Protein AF-A0A8K0QI92-F1 (afdb_monomer_lite)

Radius of gyration: 36.06 Å; chains: 1; bounding box: 86×81×86 Å

pLDDT: mean 72.93, std 19.83, range [37.62, 96.38]

Secondary structure (DSSP, 8-state):
-PPPP---TTS-TTTTS---PPPPPPPPPPPGGGSPP-PPPP---------HHHHHHHHHHHHH--EEETTEEEPPPHHHHHHHHT--HHHHHHHHHHHHHH-HHHHHHHHTTSSPPP------PPPS---------------------------------

Structure (mmCIF, N/CA/C/O backbone):
data_AF-A0A8K0QI92-F1
#
_entry.id   AF-A0A8K0QI92-F1
#
loop_
_atom_site.group_PDB
_atom_site.id
_atom_site.type_symbol
_atom_site.label_atom_id
_atom_site.label_alt_id
_atom_site.label_comp_id
_atom_site.label_asym_id
_atom_site.label_entity_id
_atom_site.label_seq_id
_atom_site.pdbx_PDB_ins_code
_atom_site.Cartn_x
_atom_site.Cartn_y
_atom_site.Cartn_z
_atom_site.occupancy
_atom_site.B_iso_or_equiv
_atom_site.auth_seq_id
_atom_site.auth_comp_id
_atom_site.auth_asym_id
_atom_site.auth_atom_id
_atom_site.pdbx_PDB_model_num
ATOM 1 N N . MET A 1 1 ? -58.985 34.422 -22.081 1.00 64.06 1 MET A N 1
ATOM 2 C CA . MET A 1 1 ? -57.537 34.250 -21.833 1.00 64.06 1 MET A CA 1
ATOM 3 C C . MET A 1 1 ? -57.267 34.563 -20.371 1.00 64.06 1 MET A C 1
ATOM 5 O O . MET A 1 1 ? -57.660 35.648 -19.960 1.00 64.06 1 MET A O 1
ATOM 9 N N . PRO A 1 2 ? -56.668 33.658 -19.580 1.00 71.00 2 PRO A N 1
ATOM 10 C CA . PRO A 1 2 ? -56.125 34.034 -18.278 1.00 71.00 2 PRO A CA 1
ATOM 11 C C . PRO A 1 2 ? -54.832 34.863 -18.455 1.00 71.00 2 PRO A C 1
ATOM 13 O O . PRO A 1 2 ? -54.122 34.651 -19.443 1.00 71.00 2 PRO A O 1
ATOM 16 N N . PRO A 1 3 ? -54.535 35.817 -17.551 1.00 72.25 3 PRO A N 1
ATOM 17 C CA . PRO A 1 3 ? -53.321 36.630 -17.619 1.00 72.25 3 PRO A CA 1
ATOM 18 C C . PRO A 1 3 ? -52.064 35.809 -17.260 1.00 72.25 3 PRO A C 1
ATOM 20 O O . PRO A 1 3 ? -52.161 34.863 -16.473 1.00 72.25 3 PRO A O 1
ATOM 23 N N . PRO A 1 4 ? -50.887 36.150 -17.822 1.00 66.69 4 PRO A N 1
ATOM 24 C CA . PRO A 1 4 ? -49.630 35.474 -17.514 1.00 66.69 4 PRO A CA 1
ATOM 25 C C . PRO A 1 4 ? -49.230 35.735 -16.058 1.00 66.69 4 PRO A C 1
ATOM 27 O O . PRO A 1 4 ? -49.244 36.873 -15.596 1.00 66.69 4 PRO A O 1
ATOM 30 N N . GLN A 1 5 ? -48.892 34.673 -15.327 1.00 65.44 5 GLN A N 1
ATOM 31 C CA . GLN A 1 5 ? -48.382 34.785 -13.964 1.00 65.44 5 GLN A CA 1
ATOM 32 C C . GLN A 1 5 ? -46.955 35.347 -14.006 1.00 65.44 5 GLN A C 1
ATOM 34 O O . GLN A 1 5 ? -46.062 34.729 -14.583 1.00 65.44 5 GLN A O 1
ATOM 39 N N . GLU A 1 6 ? -46.748 36.523 -13.411 1.00 62.06 6 GLU A N 1
ATOM 40 C CA . GLU A 1 6 ? -45.424 37.100 -13.177 1.00 62.06 6 GLU A CA 1
ATOM 41 C C . GLU A 1 6 ? -44.659 36.216 -12.183 1.00 62.06 6 GLU A C 1
ATOM 43 O O . GLU A 1 6 ? -44.913 36.230 -10.980 1.00 62.06 6 G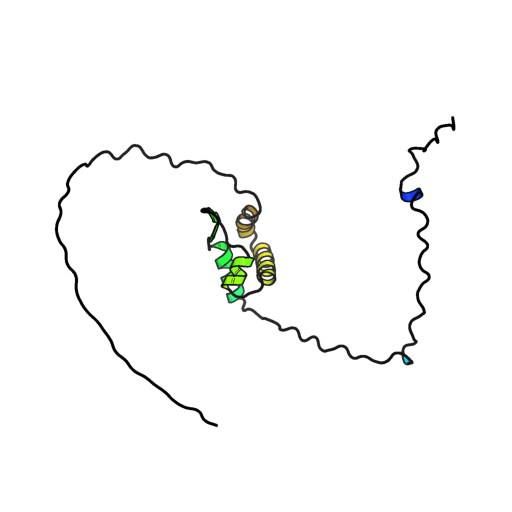LU A O 1
ATOM 48 N N . THR A 1 7 ? -43.724 35.407 -12.677 1.00 63.88 7 THR A N 1
ATOM 49 C CA . THR A 1 7 ? -42.722 34.761 -11.825 1.00 63.88 7 THR A CA 1
ATOM 50 C C . THR A 1 7 ? -41.589 35.755 -11.602 1.00 63.88 7 THR A C 1
ATOM 52 O O . THR A 1 7 ? -40.772 35.979 -12.496 1.00 63.88 7 THR A O 1
ATOM 55 N N . ASP A 1 8 ? -41.566 36.378 -10.429 1.00 66.56 8 ASP A N 1
ATOM 56 C CA . ASP A 1 8 ? -40.541 37.336 -10.016 1.00 66.56 8 ASP A CA 1
ATOM 57 C C . ASP A 1 8 ? -39.141 36.664 -10.048 1.00 66.56 8 ASP A C 1
ATOM 59 O O . ASP A 1 8 ? -38.901 35.702 -9.310 1.00 66.56 8 ASP A O 1
ATOM 63 N N . PRO A 1 9 ? -38.185 37.101 -10.896 1.00 67.44 9 PRO A N 1
ATOM 64 C CA . PRO A 1 9 ? -36.906 36.405 -11.114 1.00 67.44 9 PRO A CA 1
ATOM 65 C C . PRO A 1 9 ? -35.951 36.476 -9.912 1.00 67.44 9 PRO A C 1
ATOM 67 O O . PRO A 1 9 ? -34.838 35.949 -9.958 1.00 67.44 9 PRO A O 1
ATOM 70 N N . ARG A 1 10 ? -36.358 37.160 -8.838 1.00 64.44 10 ARG A N 1
ATOM 71 C CA . ARG A 1 10 ? -35.545 37.402 -7.647 1.00 64.44 10 ARG A CA 1
ATOM 72 C C . ARG A 1 10 ? -35.816 36.425 -6.508 1.00 64.44 10 ARG A C 1
ATOM 74 O O . ARG A 1 10 ? -35.097 36.485 -5.514 1.00 64.44 10 ARG A O 1
ATOM 81 N N . THR A 1 11 ? -36.800 35.531 -6.616 1.00 61.09 11 THR A N 1
ATOM 82 C CA . THR A 1 11 ? -37.041 34.519 -5.580 1.00 61.09 11 THR A CA 1
ATOM 83 C C . THR A 1 11 ? -35.972 33.429 -5.692 1.00 61.09 11 THR A C 1
ATOM 85 O O . THR A 1 11 ? -35.978 32.650 -6.647 1.00 61.09 11 THR A O 1
ATOM 88 N N . PRO A 1 12 ? -35.002 33.359 -4.765 1.00 67.00 12 PRO A N 1
ATOM 89 C CA . PRO A 1 12 ? -33.961 32.350 -4.860 1.00 67.00 12 PRO A CA 1
ATOM 90 C C . PRO A 1 12 ? -34.588 30.966 -4.653 1.00 67.00 12 PRO A C 1
ATOM 92 O O . PRO A 1 12 ? -35.472 30.799 -3.815 1.00 67.00 12 PRO A O 1
ATOM 95 N N . SER A 1 13 ? -34.122 29.955 -5.388 1.00 59.09 13 SER A N 1
ATOM 96 C CA . SER A 1 13 ? -34.702 28.598 -5.401 1.00 59.09 13 SER A CA 1
ATOM 97 C C . SER A 1 13 ? -34.787 27.915 -4.026 1.00 59.09 13 SER A C 1
ATOM 99 O O . SER A 1 13 ? -35.549 26.966 -3.862 1.00 59.09 13 SER A O 1
ATOM 101 N N . TRP A 1 14 ? -34.062 28.409 -3.017 1.00 61.00 14 TRP A N 1
ATOM 102 C CA . TRP A 1 14 ? -34.183 27.951 -1.631 1.00 61.00 14 TRP A CA 1
ATOM 103 C C . TRP A 1 14 ? -35.457 28.442 -0.927 1.00 61.00 14 TRP A C 1
ATOM 105 O O . TRP A 1 14 ? -35.897 27.797 0.016 1.00 61.00 14 TRP A O 1
ATOM 115 N N . ALA A 1 15 ? -36.065 29.547 -1.367 1.00 60.41 15 ALA A N 1
ATOM 116 C CA . ALA A 1 15 ? -37.321 30.054 -0.813 1.00 60.41 15 ALA A CA 1
ATOM 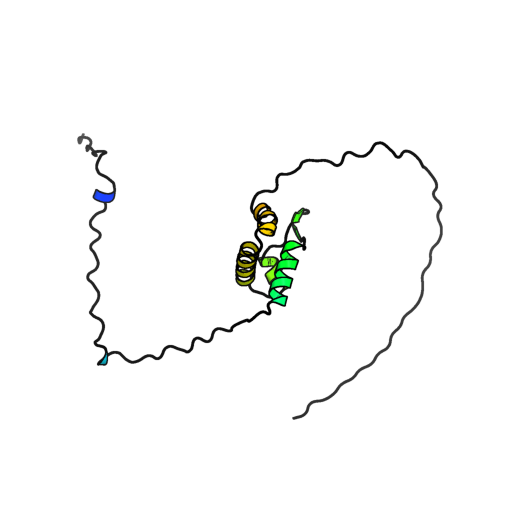117 C C . ALA A 1 15 ? -38.542 29.257 -1.313 1.00 60.41 15 ALA A C 1
ATOM 119 O O . ALA A 1 15 ? -39.572 29.240 -0.649 1.00 60.41 15 ALA A O 1
ATOM 120 N N . LEU A 1 16 ? -38.398 28.544 -2.440 1.00 56.88 16 LEU A N 1
ATOM 121 C CA . LEU A 1 16 ? -39.371 27.570 -2.947 1.00 56.88 16 LEU A CA 1
ATOM 122 C C . LEU A 1 16 ? -39.092 26.140 -2.447 1.00 56.88 16 LEU A C 1
ATOM 124 O O . LEU A 1 16 ? -39.813 25.209 -2.799 1.00 56.88 16 LEU A O 1
ATOM 128 N N . ALA A 1 17 ? -38.042 25.941 -1.637 1.00 61.12 17 ALA A N 1
ATOM 129 C CA . ALA A 1 17 ? -37.825 24.688 -0.929 1.00 61.12 17 ALA A CA 1
ATOM 130 C C . ALA A 1 17 ? -38.817 24.630 0.233 1.00 61.12 17 ALA A C 1
ATOM 132 O O . ALA A 1 17 ? -38.483 24.920 1.383 1.00 61.12 17 ALA A O 1
ATOM 133 N N . GLU A 1 18 ? -40.053 24.290 -0.124 1.00 63.22 18 GLU A N 1
ATOM 134 C CA . GLU A 1 18 ? -41.115 23.875 0.771 1.00 63.22 18 GLU A CA 1
ATOM 135 C C . GLU A 1 18 ? -40.530 23.116 1.958 1.00 63.22 18 GLU A C 1
ATOM 137 O O . GLU A 1 18 ? -39.862 22.084 1.835 1.00 63.22 18 GLU A O 1
ATOM 142 N N . GLU A 1 19 ? -40.764 23.730 3.108 1.00 64.38 19 GLU A N 1
ATOM 143 C CA . GLU A 1 19 ? -40.766 23.221 4.462 1.00 64.38 19 GLU A CA 1
ATOM 144 C C . GLU A 1 19 ? -40.795 21.688 4.556 1.00 64.38 19 GLU A C 1
ATOM 146 O O . GLU A 1 19 ? -41.816 21.053 4.825 1.00 64.38 19 GLU A O 1
ATOM 151 N N . LYS A 1 20 ? -39.636 21.050 4.362 1.00 65.12 20 LYS A N 1
ATOM 152 C CA . LYS A 1 20 ? -39.494 19.617 4.596 1.00 65.12 20 LYS A CA 1
ATOM 153 C C . LYS A 1 20 ? -39.631 19.396 6.096 1.00 65.12 20 LYS A C 1
ATOM 155 O O . LYS A 1 20 ? -38.653 19.519 6.837 1.00 65.12 20 LYS A O 1
ATOM 160 N N . GLN A 1 21 ? -40.856 19.118 6.539 1.00 75.75 21 GLN A N 1
ATOM 161 C CA . GLN A 1 21 ? -41.195 18.946 7.944 1.00 75.75 21 GLN A CA 1
ATOM 162 C C . GLN A 1 21 ? -40.203 17.977 8.587 1.00 75.75 21 GLN A C 1
ATOM 164 O O . GLN A 1 21 ? -40.076 16.810 8.194 1.00 75.75 21 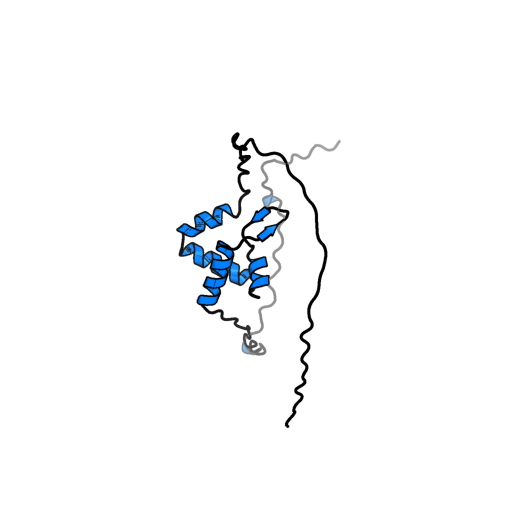GLN A O 1
ATOM 169 N N . ARG A 1 22 ? -39.435 18.484 9.557 1.00 78.75 22 ARG A N 1
ATOM 170 C CA . ARG A 1 22 ? -38.455 17.674 10.278 1.00 78.75 22 ARG A CA 1
ATOM 171 C C . ARG A 1 22 ? -39.209 16.540 10.959 1.00 78.75 22 ARG A C 1
ATOM 173 O O . ARG A 1 22 ? -40.173 16.776 11.686 1.00 78.75 22 ARG A O 1
ATOM 180 N N . LYS A 1 23 ? -38.765 15.300 10.741 1.00 81.00 23 LYS A N 1
ATOM 181 C CA . LYS A 1 23 ? -39.327 14.153 11.456 1.00 81.00 23 LYS A CA 1
ATOM 182 C C . LYS A 1 23 ? -39.169 14.399 12.953 1.00 81.00 23 LYS A C 1
ATOM 184 O O . LYS A 1 23 ? -38.084 14.769 13.407 1.00 81.00 23 LYS A O 1
ATOM 189 N N . LYS A 1 24 ? -40.250 14.189 13.708 1.00 85.25 24 LYS A N 1
ATOM 190 C CA . LYS A 1 24 ? -40.196 14.231 15.170 1.00 85.25 24 LYS A CA 1
ATOM 191 C C . LYS A 1 24 ? -39.112 13.248 15.640 1.00 85.25 24 LYS A C 1
ATOM 193 O O . LYS A 1 24 ? -39.017 12.156 15.069 1.00 85.25 24 LYS A O 1
ATOM 198 N N . PRO A 1 25 ? -38.272 13.628 16.618 1.00 85.94 25 PRO A N 1
ATOM 199 C CA . PRO A 1 25 ? -37.242 12.740 17.134 1.00 85.94 25 PRO A CA 1
ATOM 200 C C . PRO A 1 25 ? -37.872 11.427 17.601 1.00 85.94 25 PRO A C 1
ATOM 202 O O . PRO A 1 25 ? -38.986 11.409 18.128 1.00 85.94 25 PRO A O 1
ATOM 205 N N . GLY A 1 26 ? -37.156 10.327 17.373 1.00 89.50 26 GLY A N 1
ATOM 206 C CA . GLY A 1 26 ? -37.600 9.013 17.818 1.00 89.50 26 GLY A CA 1
ATOM 207 C C . GLY A 1 26 ? -37.735 8.938 19.346 1.00 89.50 26 GLY A C 1
ATOM 208 O O . GLY A 1 26 ? -37.245 9.819 20.063 1.00 89.50 26 GLY A O 1
ATOM 209 N N . PRO A 1 27 ? -38.370 7.875 19.864 1.00 92.50 27 PRO A N 1
ATOM 210 C CA . PRO A 1 27 ? -38.465 7.635 21.297 1.00 92.50 27 PRO A CA 1
ATOM 211 C C . PRO A 1 27 ? -37.096 7.721 21.972 1.00 92.50 27 PRO A C 1
ATOM 213 O O . PRO A 1 27 ? -36.093 7.233 21.442 1.00 92.50 27 PRO A O 1
ATOM 216 N N . LYS A 1 28 ? -37.063 8.323 23.166 1.00 89.06 28 LYS A N 1
ATOM 217 C CA . LYS A 1 28 ? -35.846 8.377 23.978 1.00 89.06 28 LYS A CA 1
ATOM 218 C C . LYS A 1 28 ? -35.332 6.946 24.184 1.00 89.06 28 LYS A C 1
ATOM 220 O O . LYS A 1 28 ? -36.129 6.048 24.470 1.00 89.06 28 LYS A O 1
ATOM 225 N N . PRO A 1 29 ? -34.023 6.702 24.028 1.00 88.81 29 PRO A N 1
ATOM 226 C CA . PRO A 1 29 ? -33.483 5.365 24.195 1.00 88.81 29 PRO A CA 1
ATOM 227 C C . PRO A 1 29 ? -33.713 4.886 25.633 1.00 88.81 29 PRO A C 1
ATOM 229 O O . PRO A 1 29 ? -33.722 5.690 26.566 1.00 88.81 29 PRO A O 1
ATOM 232 N N . LYS A 1 30 ? -33.862 3.567 25.815 1.00 91.81 30 LYS A N 1
ATOM 233 C CA . LYS A 1 30 ? -34.079 2.947 27.134 1.00 91.81 30 LYS A CA 1
ATOM 234 C C . LYS A 1 30 ? -33.034 3.442 28.152 1.00 91.81 30 LYS A C 1
ATOM 236 O O . LYS A 1 30 ? -31.880 3.655 27.754 1.00 91.81 30 LYS A O 1
ATOM 241 N N . PRO A 1 31 ? -33.388 3.620 29.435 1.00 93.94 31 PRO A N 1
ATOM 242 C CA . PRO A 1 31 ? -32.414 3.963 30.469 1.00 93.94 31 PRO A CA 1
ATOM 243 C C . PRO A 1 31 ? -31.351 2.864 30.573 1.00 93.94 31 PRO A C 1
ATOM 245 O O . PRO A 1 31 ? -31.622 1.707 30.252 1.00 93.94 31 PRO A O 1
ATOM 248 N N . LEU A 1 32 ? -30.136 3.228 30.993 1.00 89.00 32 LEU A N 1
ATOM 249 C CA . LEU A 1 32 ? -28.960 2.350 30.949 1.00 89.00 32 LEU A CA 1
ATOM 250 C C . LEU A 1 32 ? -29.200 0.992 31.635 1.00 89.00 32 LEU A C 1
ATOM 252 O O . LEU A 1 32 ? -28.833 -0.029 31.067 1.00 89.00 32 LEU A O 1
ATOM 256 N N . GLY A 1 33 ? -29.900 0.975 32.776 1.00 91.62 33 GLY A N 1
ATOM 257 C CA . GLY A 1 33 ? -30.222 -0.250 33.524 1.00 91.62 33 GLY A CA 1
ATOM 258 C C . GLY A 1 33 ? -31.225 -1.196 32.848 1.00 91.62 33 GLY A C 1
ATOM 259 O O . GLY A 1 33 ? -31.262 -2.372 33.181 1.00 91.62 33 GLY A O 1
ATOM 260 N N . LEU A 1 34 ? -32.009 -0.719 31.872 1.00 92.56 34 LEU A N 1
ATOM 261 C CA . LEU A 1 34 ? -32.941 -1.546 31.086 1.00 92.56 34 LEU A CA 1
ATOM 262 C C . LEU A 1 34 ? -32.358 -1.958 29.723 1.00 92.56 34 LEU A C 1
ATOM 264 O O . LEU A 1 34 ? -33.046 -2.590 28.914 1.00 92.56 34 LEU A O 1
ATOM 268 N N . ARG A 1 35 ? -31.119 -1.556 29.410 1.00 92.75 35 ARG A N 1
ATOM 269 C CA . ARG A 1 35 ? -30.449 -1.965 28.172 1.00 92.75 35 ARG A CA 1
ATOM 270 C C . ARG A 1 35 ? -29.790 -3.329 28.392 1.00 92.75 35 ARG A C 1
ATOM 272 O O . ARG A 1 35 ? -28.976 -3.449 29.301 1.00 92.75 35 ARG A O 1
ATOM 279 N N . PRO A 1 36 ? -30.064 -4.344 27.554 1.00 93.25 36 PRO A N 1
ATOM 280 C CA . PRO A 1 36 ? -29.297 -5.581 27.606 1.00 93.25 36 PRO A CA 1
ATOM 281 C C . PRO A 1 36 ? -27.840 -5.291 27.227 1.00 93.25 36 PRO A C 1
ATOM 283 O O . PRO A 1 36 ? -27.580 -4.689 26.179 1.00 93.25 36 PRO A O 1
ATOM 286 N N . TYR A 1 37 ? -26.895 -5.716 28.067 1.00 92.81 37 TYR A N 1
ATOM 287 C CA . TYR A 1 37 ? -25.471 -5.636 27.755 1.00 92.81 37 TYR A CA 1
ATOM 288 C C . TYR A 1 37 ? -25.148 -6.563 26.577 1.00 92.81 37 TYR A C 1
ATOM 290 O O . TYR A 1 37 ? -25.485 -7.746 26.591 1.00 92.81 37 TYR A O 1
ATOM 298 N N . LYS A 1 38 ? -24.504 -6.021 25.541 1.00 93.12 38 LYS A N 1
ATOM 299 C CA . LYS A 1 38 ? -24.018 -6.780 24.385 1.00 93.12 38 LYS A CA 1
ATOM 300 C C . LYS A 1 38 ? -22.509 -6.556 24.283 1.00 93.12 38 LYS A C 1
ATOM 302 O O . LYS A 1 38 ? -22.122 -5.446 23.913 1.00 93.12 38 LYS A O 1
ATOM 307 N N . PRO A 1 39 ? -21.661 -7.547 24.612 1.00 92.62 39 PRO A N 1
ATOM 308 C CA . PRO A 1 39 ? -20.225 -7.389 24.441 1.00 92.62 39 PRO A CA 1
ATOM 309 C C . PRO A 1 39 ? -19.899 -7.232 22.953 1.00 92.62 39 PRO A C 1
ATOM 311 O O . PRO A 1 39 ? -20.447 -7.936 22.098 1.00 92.62 39 PRO A O 1
ATOM 314 N N . THR A 1 40 ? -19.003 -6.301 22.634 1.00 92.62 40 THR A N 1
ATOM 315 C CA . THR A 1 40 ? -18.461 -6.179 21.280 1.00 92.62 40 THR A CA 1
ATOM 316 C C . THR A 1 40 ? -17.633 -7.422 20.979 1.00 92.62 40 THR A C 1
ATOM 318 O O . THR A 1 40 ? -16.826 -7.853 21.802 1.00 92.62 40 THR A O 1
ATOM 321 N N . LYS A 1 41 ? -17.820 -8.009 19.793 1.00 91.88 41 LYS A N 1
ATOM 322 C CA . LYS A 1 41 ? -16.966 -9.112 19.338 1.00 91.88 41 LYS A CA 1
ATOM 323 C C . LYS A 1 41 ? -15.507 -8.632 19.285 1.00 91.88 41 LYS A C 1
ATOM 325 O O . LYS A 1 41 ? -15.281 -7.494 18.868 1.00 91.88 41 LYS A O 1
ATOM 330 N N . PRO A 1 42 ? -14.524 -9.468 19.659 1.00 91.75 42 PRO A N 1
ATOM 331 C CA . PRO A 1 42 ? -13.122 -9.098 19.513 1.00 91.75 42 PRO A CA 1
ATOM 332 C C . PRO A 1 42 ? -12.820 -8.754 18.049 1.00 91.75 42 PRO A C 1
ATOM 334 O O . PRO A 1 42 ? -13.301 -9.421 17.128 1.00 91.75 42 PRO A O 1
ATOM 337 N N . ILE A 1 43 ? -12.042 -7.692 17.829 1.00 86.31 43 ILE A N 1
ATOM 338 C CA . ILE A 1 43 ? -11.634 -7.257 16.489 1.00 86.31 43 ILE A CA 1
ATOM 339 C C . ILE A 1 43 ? -10.579 -8.243 15.983 1.00 86.31 43 ILE A C 1
ATOM 341 O O . ILE A 1 43 ? -9.386 -8.072 16.211 1.00 86.31 43 ILE A O 1
ATOM 345 N N . VAL A 1 44 ? -11.014 -9.298 15.297 1.00 85.25 44 VAL A N 1
ATOM 346 C CA . VAL A 1 44 ? -10.105 -10.269 14.677 1.00 85.25 44 VAL A CA 1
ATOM 347 C C . VAL A 1 44 ? -9.793 -9.806 13.253 1.00 85.25 44 VAL A C 1
ATOM 349 O O . VAL A 1 44 ? -10.382 -10.283 12.283 1.00 85.25 44 VAL A O 1
ATOM 352 N N . ARG A 1 45 ? -8.880 -8.837 13.099 1.00 78.56 45 ARG A N 1
ATOM 353 C CA . ARG A 1 45 ? -8.311 -8.519 11.780 1.00 78.56 45 ARG A CA 1
ATOM 354 C C . ARG A 1 45 ? -7.070 -9.375 11.565 1.00 78.56 45 ARG A C 1
ATOM 356 O O . ARG A 1 45 ? -6.160 -9.356 12.383 1.00 78.56 45 ARG A O 1
ATOM 363 N N . ARG A 1 46 ? -6.992 -10.088 10.437 1.00 79.50 46 ARG A N 1
ATOM 364 C CA . ARG A 1 46 ? -5.743 -10.738 10.016 1.00 79.50 46 ARG A CA 1
ATOM 365 C C . ARG A 1 46 ? -4.724 -9.650 9.668 1.00 79.50 46 ARG A C 1
ATOM 367 O O . ARG A 1 46 ? -4.789 -9.056 8.589 1.00 79.50 46 ARG A O 1
ATOM 374 N N . GLU A 1 47 ? -3.809 -9.367 10.583 1.00 77.00 47 GLU A N 1
ATOM 375 C CA . GLU A 1 47 ? -2.712 -8.434 10.348 1.00 77.00 47 GLU A CA 1
ATOM 376 C C . GLU A 1 47 ? -1.666 -9.108 9.460 1.00 77.00 47 GLU A C 1
ATOM 378 O O . GLU A 1 47 ? -0.930 -9.991 9.886 1.00 77.00 47 GLU A O 1
ATOM 383 N N . ARG A 1 48 ? -1.627 -8.726 8.180 1.00 82.50 48 ARG A N 1
ATOM 384 C CA . ARG A 1 48 ? -0.494 -9.062 7.313 1.00 82.50 48 ARG A CA 1
ATOM 385 C C . ARG A 1 48 ? 0.601 -8.034 7.568 1.00 82.50 48 ARG A C 1
ATOM 387 O O . ARG A 1 48 ? 0.492 -6.902 7.093 1.00 82.50 48 ARG A O 1
ATOM 394 N N . SER A 1 49 ? 1.617 -8.411 8.332 1.00 88.62 49 SER A N 1
ATOM 395 C CA . SER A 1 49 ? 2.854 -7.647 8.454 1.00 88.62 49 SER A CA 1
ATOM 396 C C . SER A 1 49 ? 3.782 -8.013 7.296 1.00 88.62 49 SER A C 1
ATOM 398 O O . SER A 1 49 ? 3.959 -9.179 6.953 1.00 88.62 49 SER A O 1
ATOM 400 N N . TYR A 1 50 ? 4.351 -6.998 6.654 1.00 92.25 50 TYR A N 1
ATOM 401 C CA . TYR A 1 50 ? 5.349 -7.172 5.604 1.00 92.25 50 TYR A CA 1
ATOM 402 C C . TYR A 1 50 ? 6.650 -6.554 6.095 1.00 92.25 50 TYR A C 1
ATOM 404 O O . TYR A 1 50 ? 6.632 -5.478 6.696 1.00 92.25 50 TYR A O 1
ATOM 412 N N . SER A 1 51 ? 7.773 -7.230 5.859 1.00 94.44 51 SER A N 1
ATOM 413 C CA . SER A 1 51 ? 9.074 -6.714 6.275 1.00 94.44 51 SER A CA 1
ATOM 414 C C . SER A 1 51 ? 9.427 -5.427 5.508 1.00 94.44 51 SER A C 1
ATOM 416 O O . SER A 1 51 ? 9.004 -5.261 4.357 1.00 94.44 51 SER A O 1
ATOM 418 N N . PRO A 1 52 ? 10.236 -4.523 6.093 1.00 93.75 52 PRO A N 1
ATOM 419 C CA . PRO A 1 52 ? 10.714 -3.326 5.397 1.00 93.75 52 PRO A CA 1
ATOM 420 C C . PRO A 1 52 ? 11.408 -3.655 4.068 1.00 93.75 52 PRO A C 1
ATOM 422 O O . PRO A 1 52 ? 11.111 -3.041 3.048 1.00 93.75 52 PRO A O 1
ATOM 425 N N . LYS A 1 53 ? 12.215 -4.724 4.049 1.00 95.06 53 LYS A N 1
ATOM 426 C CA . LYS A 1 53 ? 12.874 -5.236 2.840 1.00 95.06 53 LYS A CA 1
ATOM 427 C C . LYS A 1 53 ? 11.875 -5.628 1.746 1.00 95.06 53 LYS 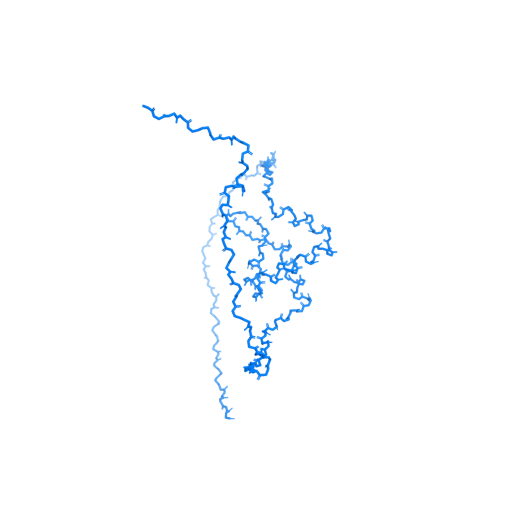A C 1
ATOM 429 O O . LYS A 1 53 ? 12.097 -5.326 0.579 1.00 95.06 53 LYS A O 1
ATOM 434 N N . LYS A 1 54 ? 10.745 -6.253 2.107 1.00 95.69 54 LYS A N 1
ATOM 435 C CA . LYS A 1 54 ? 9.688 -6.599 1.142 1.00 95.69 54 LYS A CA 1
ATOM 436 C C . LYS A 1 54 ? 9.036 -5.347 0.557 1.00 95.69 54 LYS A C 1
ATOM 438 O O . LYS A 1 54 ? 8.742 -5.303 -0.632 1.00 95.69 54 LYS A O 1
ATOM 443 N N . LYS A 1 55 ? 8.821 -4.318 1.381 1.00 95.12 55 LYS A N 1
ATOM 444 C CA . LYS A 1 55 ? 8.295 -3.026 0.922 1.00 95.12 55 LYS A CA 1
ATOM 445 C C . LYS A 1 55 ? 9.249 -2.368 -0.081 1.00 95.12 55 LYS A C 1
ATOM 447 O O . LYS A 1 55 ? 8.792 -1.902 -1.121 1.00 95.12 55 LYS A O 1
ATOM 452 N N . GLU A 1 56 ? 10.548 -2.360 0.206 1.00 94.44 56 GLU A N 1
ATOM 453 C CA . GLU A 1 56 ? 11.576 -1.835 -0.702 1.00 94.44 56 GLU A CA 1
ATOM 454 C C . GLU A 1 56 ? 11.641 -2.619 -2.013 1.00 94.44 56 GLU A C 1
ATOM 456 O O . GLU A 1 56 ? 11.638 -2.010 -3.077 1.00 94.44 56 GLU A O 1
ATOM 461 N N . GLU A 1 57 ? 11.610 -3.951 -1.956 1.00 96.31 57 GLU A N 1
ATOM 462 C CA . GLU A 1 57 ? 11.588 -4.827 -3.135 1.00 96.31 57 GLU A CA 1
ATOM 463 C C . GLU A 1 57 ? 10.423 -4.482 -4.076 1.00 96.31 57 GLU A C 1
ATOM 465 O O . GLU A 1 57 ? 10.619 -4.295 -5.277 1.00 96.31 57 GLU A O 1
ATOM 470 N N . VAL A 1 58 ? 9.217 -4.319 -3.524 1.00 96.38 58 VAL A N 1
ATOM 471 C CA . VAL A 1 58 ? 8.017 -3.956 -4.295 1.00 96.38 58 VAL A CA 1
ATOM 472 C C . VAL A 1 58 ? 8.165 -2.578 -4.941 1.00 96.38 58 VAL A C 1
ATOM 474 O O . VAL A 1 58 ? 7.809 -2.392 -6.105 1.00 96.38 58 VAL A O 1
ATOM 477 N N . ILE A 1 59 ? 8.691 -1.601 -4.201 1.00 94.44 59 ILE A N 1
ATOM 478 C CA . ILE A 1 59 ? 8.882 -0.235 -4.703 1.00 94.44 59 ILE A CA 1
ATOM 479 C C . ILE A 1 59 ? 9.947 -0.209 -5.802 1.00 94.44 59 ILE A C 1
ATOM 481 O O . ILE A 1 59 ? 9.733 0.394 -6.852 1.00 94.44 59 ILE A O 1
ATOM 485 N N . MET A 1 60 ? 11.067 -0.903 -5.601 1.00 94.00 60 MET A N 1
ATOM 486 C CA . MET A 1 60 ? 12.120 -1.025 -6.605 1.00 94.00 60 MET A CA 1
ATOM 487 C C . MET A 1 60 ? 11.600 -1.690 -7.877 1.00 94.00 60 MET A C 1
ATOM 489 O O . MET A 1 60 ? 11.903 -1.218 -8.975 1.00 94.00 60 MET A O 1
ATOM 493 N N . TRP A 1 61 ? 10.772 -2.728 -7.744 1.00 94.94 61 TRP A N 1
ATOM 494 C CA . TRP A 1 61 ? 10.127 -3.376 -8.880 1.00 94.94 61 TRP A CA 1
ATOM 495 C C . TRP A 1 61 ? 9.229 -2.401 -9.652 1.00 94.94 61 TRP A C 1
ATOM 497 O O . TRP A 1 61 ? 9.374 -2.272 -10.862 1.00 94.94 61 TRP A O 1
ATOM 507 N N . LEU A 1 62 ? 8.385 -1.620 -8.971 1.00 92.62 62 LEU A N 1
ATOM 508 C CA . LEU A 1 62 ? 7.546 -0.597 -9.615 1.00 92.62 62 LEU A CA 1
ATOM 509 C C . LEU A 1 62 ? 8.361 0.477 -10.362 1.00 92.62 62 LEU A C 1
ATOM 511 O O . LEU A 1 62 ? 7.934 0.975 -11.405 1.00 92.62 62 LEU A O 1
ATOM 515 N N . ILE A 1 63 ? 9.534 0.850 -9.844 1.00 90.62 63 ILE A N 1
ATOM 516 C CA . ILE A 1 63 ? 10.378 1.897 -10.440 1.00 90.62 63 ILE A CA 1
ATOM 517 C C . ILE A 1 63 ? 11.077 1.399 -11.711 1.00 90.62 63 ILE A C 1
ATOM 519 O O . ILE A 1 63 ? 11.075 2.116 -12.727 1.00 90.62 63 ILE A O 1
ATOM 523 N N . HIS A 1 64 ? 11.664 0.202 -11.656 1.00 90.06 64 HIS A N 1
ATOM 524 C CA . HIS A 1 64 ? 12.587 -0.306 -12.676 1.00 90.06 64 HIS A CA 1
ATOM 525 C C . HIS A 1 64 ? 11.930 -1.251 -13.679 1.00 90.06 64 HIS A C 1
ATOM 527 O O . HIS A 1 64 ? 12.321 -1.257 -14.843 1.00 90.06 64 HIS A O 1
ATOM 533 N N . HIS A 1 65 ? 10.919 -2.017 -13.268 1.00 92.62 65 HIS A N 1
ATOM 534 C CA . HIS A 1 65 ? 10.265 -2.968 -14.157 1.00 92.62 65 HIS A CA 1
ATOM 535 C C . HIS A 1 65 ? 9.472 -2.237 -15.248 1.00 92.62 65 HIS A C 1
ATOM 537 O O . HIS A 1 65 ? 9.034 -1.095 -15.065 1.00 92.62 65 HIS A O 1
ATOM 543 N N . ARG A 1 66 ? 9.309 -2.869 -16.409 1.00 91.94 66 ARG A N 1
ATOM 544 C CA . ARG A 1 66 ? 8.530 -2.346 -17.536 1.00 91.94 66 ARG A CA 1
ATOM 545 C C . ARG A 1 66 ? 7.633 -3.455 -18.059 1.00 91.94 66 ARG A C 1
ATOM 547 O O . ARG A 1 66 ? 8.092 -4.575 -18.244 1.00 91.94 66 ARG A O 1
ATOM 554 N N . VAL A 1 67 ? 6.364 -3.129 -18.269 1.00 90.12 67 VAL A N 1
ATOM 555 C CA . VAL A 1 67 ? 5.332 -4.055 -18.741 1.00 90.12 67 VAL A CA 1
ATOM 556 C C . VAL A 1 67 ? 4.896 -3.607 -20.126 1.00 90.12 67 VAL A C 1
ATOM 558 O O . VAL A 1 67 ? 4.666 -2.416 -20.349 1.00 90.12 67 VAL A O 1
ATOM 561 N N . THR A 1 68 ? 4.794 -4.554 -21.054 1.00 91.12 68 THR A N 1
ATOM 562 C CA . THR A 1 68 ? 4.284 -4.312 -22.402 1.00 91.12 68 THR A CA 1
ATOM 563 C C . THR A 1 68 ? 2.762 -4.298 -22.375 1.00 91.12 68 THR A C 1
ATOM 565 O O . THR A 1 68 ? 2.115 -5.266 -21.980 1.00 91.12 68 THR A O 1
ATOM 568 N N . VAL A 1 69 ? 2.161 -3.190 -22.795 1.00 88.31 69 VAL A N 1
ATOM 569 C CA . VAL A 1 69 ? 0.708 -3.077 -22.935 1.00 88.31 69 VAL A CA 1
ATOM 570 C C . VAL A 1 69 ? 0.420 -2.505 -24.306 1.00 88.31 69 VAL A C 1
ATOM 572 O O . VAL A 1 69 ? 0.815 -1.387 -24.606 1.00 88.31 69 VAL A O 1
ATOM 575 N N . ARG A 1 70 ? -0.268 -3.290 -25.145 1.00 89.50 70 ARG A N 1
ATOM 576 C CA . ARG A 1 70 ? -0.623 -2.903 -26.523 1.00 89.50 70 ARG A CA 1
ATOM 577 C C . ARG A 1 70 ? 0.588 -2.482 -27.374 1.00 89.50 70 ARG A C 1
ATOM 579 O O . ARG A 1 70 ? 0.485 -1.578 -28.187 1.00 89.50 70 ARG A O 1
ATOM 586 N N . GLY A 1 71 ? 1.725 -3.154 -27.180 1.00 90.81 71 GLY A N 1
ATOM 587 C CA . GLY A 1 71 ? 2.964 -2.893 -27.924 1.00 90.81 71 GLY A CA 1
ATOM 588 C C . GLY A 1 71 ? 3.850 -1.790 -27.338 1.00 90.81 71 GLY A C 1
ATOM 589 O O . GLY A 1 71 ? 4.990 -1.656 -27.766 1.00 90.81 71 GLY A O 1
ATOM 590 N N . GLU A 1 72 ? 3.388 -1.058 -26.322 1.00 90.81 72 GLU A N 1
ATOM 591 C CA . GLU A 1 72 ? 4.164 0.001 -25.673 1.00 90.81 72 GLU A CA 1
ATOM 592 C C . GLU A 1 72 ? 4.719 -0.454 -24.321 1.00 90.81 72 GLU A C 1
ATOM 594 O O . GLU A 1 72 ? 4.038 -1.119 -23.531 1.00 90.81 72 GLU A O 1
ATOM 599 N N . TYR A 1 73 ? 5.962 -0.070 -24.028 1.00 91.25 73 TYR A N 1
ATOM 600 C CA . TYR A 1 73 ? 6.574 -0.304 -22.723 1.00 91.25 73 TYR A CA 1
ATOM 601 C C . TYR A 1 73 ? 6.154 0.784 -21.742 1.00 91.25 73 TYR A C 1
ATOM 603 O O . TYR A 1 73 ? 6.521 1.949 -21.884 1.00 91.25 73 TYR A O 1
ATOM 611 N N . ARG A 1 74 ? 5.440 0.389 -20.688 1.00 88.38 74 ARG A N 1
ATOM 612 C CA . ARG A 1 74 ? 5.031 1.289 -19.606 1.00 88.38 74 ARG A CA 1
ATOM 613 C C . ARG A 1 74 ? 5.532 0.818 -18.249 1.00 88.38 74 ARG A C 1
ATOM 615 O O . ARG A 1 74 ? 5.999 -0.309 -18.085 1.00 88.38 74 ARG A O 1
ATOM 622 N N . ARG A 1 75 ? 5.421 1.685 -17.242 1.00 87.50 75 ARG A N 1
ATOM 623 C CA . ARG A 1 75 ? 5.684 1.293 -15.851 1.00 87.50 75 ARG A CA 1
ATOM 624 C C . ARG A 1 75 ? 4.547 0.401 -15.329 1.00 87.50 75 ARG A C 1
ATOM 626 O O . ARG A 1 75 ? 3.397 0.622 -15.721 1.00 87.50 75 ARG A O 1
ATOM 633 N N . PRO A 1 76 ? 4.844 -0.568 -14.452 1.00 93.44 76 PRO A N 1
ATOM 634 C CA . PRO A 1 76 ? 3.832 -1.450 -13.913 1.00 93.44 76 PRO A CA 1
ATOM 635 C C . PRO A 1 76 ? 2.828 -0.707 -13.036 1.00 93.44 76 PRO A C 1
ATOM 637 O O . PRO A 1 76 ? 3.177 0.216 -12.295 1.00 93.44 76 PRO A O 1
ATOM 640 N N . ASN A 1 77 ? 1.578 -1.151 -13.071 1.00 91.94 77 ASN A N 1
ATOM 641 C CA . ASN A 1 77 ? 0.534 -0.644 -12.182 1.00 91.94 77 ASN A CA 1
ATOM 642 C C . ASN A 1 77 ? 0.641 -1.323 -10.794 1.00 91.94 77 ASN A C 1
ATOM 644 O O . ASN A 1 77 ? 0.934 -2.518 -10.723 1.00 91.94 77 ASN A O 1
ATOM 648 N N . PRO A 1 78 ? 0.324 -0.635 -9.679 1.00 92.81 78 PRO A N 1
ATOM 649 C CA . PRO A 1 78 ? 0.090 -1.260 -8.371 1.00 92.81 78 PRO A CA 1
ATOM 650 C C . PRO A 1 78 ? -0.773 -2.532 -8.393 1.00 92.81 78 PRO A C 1
ATOM 652 O O . PRO A 1 78 ? -0.592 -3.411 -7.552 1.00 92.81 78 PRO A O 1
ATOM 655 N N . ARG A 1 79 ? -1.710 -2.653 -9.343 1.00 94.31 79 ARG A N 1
ATOM 656 C CA . ARG A 1 79 ? -2.489 -3.882 -9.559 1.00 94.31 79 ARG A CA 1
ATOM 657 C C . ARG A 1 79 ? -1.614 -5.054 -10.016 1.00 94.31 79 ARG A C 1
ATOM 659 O O . ARG A 1 79 ? -1.680 -6.114 -9.411 1.00 94.31 79 ARG A O 1
ATOM 666 N N . GLU A 1 80 ? -0.757 -4.828 -11.008 1.00 94.50 80 GLU A N 1
ATOM 667 C CA . GLU A 1 80 ? 0.177 -5.827 -11.549 1.00 94.50 80 GLU A CA 1
ATOM 668 C C . GLU A 1 80 ? 1.222 -6.226 -10.496 1.00 94.50 80 GLU A C 1
ATOM 670 O O . GLU A 1 80 ? 1.523 -7.405 -10.323 1.00 94.50 80 GLU A O 1
ATOM 675 N N . ALA A 1 81 ? 1.705 -5.258 -9.707 1.00 95.06 81 ALA A N 1
ATOM 676 C CA . ALA A 1 81 ? 2.553 -5.543 -8.549 1.00 95.06 81 ALA A CA 1
ATOM 677 C C . ALA A 1 81 ? 1.825 -6.414 -7.512 1.00 95.06 81 ALA A C 1
ATOM 679 O O . ALA A 1 81 ? 2.418 -7.316 -6.919 1.00 95.06 81 ALA A O 1
ATOM 680 N N . GLY A 1 82 ? 0.532 -6.165 -7.290 1.00 95.69 82 GLY A N 1
ATOM 681 C CA . GLY A 1 82 ? -0.279 -6.977 -6.390 1.00 95.69 82 GLY A CA 1
ATOM 682 C C . GLY A 1 82 ? -0.409 -8.422 -6.863 1.00 95.69 82 GLY A C 1
ATOM 683 O O . GLY A 1 82 ? -0.275 -9.345 -6.057 1.00 95.69 82 GLY A O 1
ATOM 684 N N . ASP A 1 83 ? -0.572 -8.619 -8.169 1.00 95.69 83 ASP A N 1
ATOM 685 C CA . ASP A 1 83 ? -0.627 -9.942 -8.787 1.00 95.69 83 ASP A CA 1
ATOM 686 C C . ASP A 1 83 ? 0.728 -10.672 -8.703 1.00 95.69 83 ASP A C 1
ATOM 688 O O . ASP A 1 83 ? 0.748 -11.879 -8.442 1.00 95.69 83 ASP A O 1
ATOM 692 N N . HIS A 1 84 ? 1.849 -9.952 -8.832 1.00 95.38 84 HIS A N 1
ATOM 693 C CA . HIS A 1 84 ? 3.208 -10.497 -8.719 1.00 95.38 84 HIS A CA 1
ATOM 694 C C . HIS A 1 84 ? 3.580 -10.878 -7.274 1.00 95.38 84 HIS A C 1
ATOM 696 O O . HIS A 1 84 ? 3.959 -12.013 -6.997 1.00 95.38 84 HIS A O 1
ATOM 702 N N . PHE A 1 85 ? 3.426 -9.953 -6.320 1.00 95.00 85 PHE A N 1
ATOM 703 C CA . PHE A 1 85 ? 3.873 -10.137 -4.931 1.00 95.00 85 PHE A CA 1
ATOM 704 C C . PHE A 1 85 ? 2.809 -10.738 -4.001 1.00 95.00 85 PHE A C 1
ATOM 706 O O . PHE A 1 85 ? 3.100 -11.013 -2.837 1.00 95.00 85 PHE A O 1
ATOM 713 N N . LYS A 1 86 ? 1.576 -10.934 -4.490 1.00 95.25 86 LYS A N 1
ATOM 714 C CA . LYS A 1 86 ? 0.404 -11.387 -3.713 1.00 95.25 86 LYS A CA 1
ATOM 715 C C . LYS A 1 86 ? 0.063 -10.460 -2.539 1.00 95.25 86 LYS A C 1
ATOM 717 O O . LYS A 1 86 ? -0.413 -10.888 -1.482 1.00 95.25 86 LYS A O 1
ATOM 722 N N . ILE A 1 87 ? 0.281 -9.163 -2.748 1.00 94.56 87 ILE A N 1
ATOM 723 C CA . ILE A 1 87 ? 0.010 -8.087 -1.790 1.00 94.56 87 ILE A CA 1
ATOM 724 C C . ILE A 1 87 ? -1.182 -7.270 -2.308 1.00 94.56 87 ILE A C 1
ATOM 726 O O . ILE A 1 87 ? -1.244 -6.983 -3.500 1.00 94.56 87 ILE A O 1
ATOM 730 N N . PRO A 1 88 ? -2.138 -6.859 -1.456 1.00 95.00 88 PRO A N 1
ATOM 731 C CA . PRO A 1 88 ? -3.234 -6.003 -1.898 1.00 95.00 88 PRO A CA 1
ATOM 732 C C . PRO A 1 88 ? -2.724 -4.698 -2.528 1.00 95.00 88 PRO A C 1
ATOM 734 O O . PRO A 1 88 ? -1.880 -4.009 -1.950 1.00 95.00 88 PRO A O 1
ATOM 737 N N . SER A 1 89 ? -3.284 -4.316 -3.678 1.00 94.25 89 SER A N 1
ATOM 738 C CA . SER A 1 89 ? -2.897 -3.097 -4.408 1.00 94.25 89 SER A CA 1
ATOM 739 C C . SER A 1 89 ? -3.048 -1.823 -3.566 1.00 94.25 89 SER A C 1
ATOM 741 O O . SER A 1 89 ? -2.239 -0.902 -3.670 1.00 94.25 89 SER A O 1
ATOM 743 N N . THR A 1 90 ? -4.033 -1.781 -2.664 1.00 93.62 90 THR A N 1
ATOM 744 C CA . THR A 1 90 ? -4.225 -0.695 -1.689 1.00 93.62 90 THR A CA 1
ATOM 745 C C . THR A 1 90 ? -3.050 -0.557 -0.724 1.00 93.62 90 THR A C 1
ATOM 747 O O . THR A 1 90 ? -2.630 0.560 -0.426 1.00 93.62 90 THR A O 1
ATOM 750 N N . THR A 1 91 ? -2.479 -1.672 -0.265 1.00 94.06 91 THR A N 1
ATOM 751 C CA . THR A 1 91 ? -1.285 -1.671 0.590 1.00 94.06 91 THR A CA 1
ATOM 752 C C . THR A 1 91 ? -0.078 -1.113 -0.162 1.00 94.06 91 THR A C 1
ATOM 754 O O . THR A 1 91 ? 0.613 -0.239 0.359 1.00 94.06 91 THR A O 1
ATOM 757 N N . ILE A 1 92 ? 0.122 -1.553 -1.406 1.00 95.12 92 ILE A N 1
ATOM 758 C CA . ILE A 1 92 ? 1.211 -1.086 -2.275 1.00 95.12 92 ILE A CA 1
ATOM 759 C C . ILE A 1 92 ? 1.087 0.422 -2.543 1.00 95.12 92 ILE A C 1
ATOM 761 O O . ILE A 1 92 ? 2.060 1.158 -2.390 1.00 95.12 92 ILE A O 1
ATOM 765 N N . ASN A 1 93 ? -0.121 0.907 -2.845 1.00 94.00 93 ASN A N 1
ATOM 766 C CA . ASN A 1 93 ? -0.388 2.334 -3.045 1.00 94.00 93 ASN A CA 1
ATOM 767 C C . ASN A 1 93 ? -0.027 3.180 -1.819 1.00 94.00 93 ASN A C 1
ATOM 769 O O . ASN A 1 93 ? 0.585 4.240 -1.952 1.00 94.00 93 ASN A O 1
ATOM 773 N N . ASN A 1 94 ? -0.377 2.719 -0.618 1.00 93.94 94 ASN A N 1
ATOM 774 C CA . ASN A 1 94 ? -0.040 3.434 0.613 1.00 93.94 94 ASN A CA 1
ATOM 775 C C . ASN A 1 94 ? 1.477 3.489 0.843 1.00 93.94 94 ASN A C 1
ATOM 777 O O . ASN A 1 94 ? 2.001 4.518 1.274 1.00 93.94 94 ASN A O 1
ATOM 781 N N . TRP A 1 95 ? 2.199 2.414 0.523 1.00 94.06 95 TRP A N 1
ATOM 782 C CA . TRP A 1 95 ? 3.659 2.391 0.607 1.00 94.06 95 TRP A CA 1
ATOM 783 C C . TRP A 1 95 ? 4.324 3.331 -0.387 1.00 94.06 95 TRP A C 1
ATOM 785 O O . TRP A 1 95 ? 5.236 4.052 0.005 1.00 94.06 95 TRP A O 1
ATOM 795 N N . MET A 1 96 ? 3.842 3.353 -1.628 1.00 90.81 96 MET A N 1
ATOM 796 C CA . MET A 1 96 ? 4.349 4.212 -2.695 1.00 90.81 96 MET A CA 1
ATOM 797 C C . MET A 1 96 ? 4.174 5.697 -2.348 1.00 90.81 96 MET A C 1
ATOM 799 O O . MET A 1 96 ? 5.134 6.460 -2.427 1.00 90.81 96 MET A O 1
ATOM 803 N N . LYS A 1 97 ? 2.995 6.094 -1.845 1.00 90.31 97 LYS A N 1
ATOM 804 C CA . LYS A 1 97 ? 2.743 7.461 -1.349 1.00 90.31 97 LYS A CA 1
ATOM 805 C C . LYS A 1 97 ? 3.705 7.858 -0.229 1.00 90.31 97 LYS A C 1
ATOM 807 O O . LYS A 1 97 ? 4.274 8.945 -0.254 1.00 90.31 97 LYS A O 1
ATOM 812 N N . GLY A 1 98 ? 3.896 6.973 0.751 1.00 90.44 98 GLY A N 1
ATOM 813 C CA . GLY A 1 98 ? 4.834 7.214 1.847 1.00 90.44 98 GLY A CA 1
ATOM 814 C C . GLY A 1 98 ? 6.283 7.324 1.368 1.00 90.44 98 GLY A C 1
ATOM 815 O O . GLY A 1 98 ? 7.012 8.187 1.840 1.00 90.44 98 GLY A O 1
ATOM 816 N N . TYR A 1 99 ? 6.679 6.487 0.409 1.00 89.19 99 TYR A N 1
ATOM 817 C CA . TYR A 1 99 ? 8.034 6.460 -0.136 1.00 89.19 99 TYR A CA 1
ATOM 818 C C . TYR A 1 99 ? 8.372 7.716 -0.944 1.00 89.19 99 TYR A C 1
ATOM 820 O O . TYR A 1 99 ? 9.446 8.282 -0.774 1.00 89.19 99 TYR A O 1
ATOM 828 N N . PHE A 1 100 ? 7.462 8.216 -1.782 1.00 83.81 100 PHE A N 1
ATOM 829 C CA . PHE A 1 100 ? 7.728 9.459 -2.514 1.00 83.81 100 PHE A CA 1
ATOM 830 C C . PHE A 1 100 ? 7.714 10.692 -1.621 1.00 83.81 100 PHE A C 1
ATOM 832 O O . PHE A 1 100 ? 8.519 11.593 -1.836 1.00 83.81 100 PHE A O 1
ATOM 839 N N . LYS A 1 101 ? 6.906 10.687 -0.554 1.00 87.81 101 LYS A N 1
ATOM 840 C CA . LYS A 1 101 ? 6.949 11.746 0.457 1.00 87.81 101 LYS A CA 1
ATOM 841 C C . LYS A 1 101 ? 8.329 11.862 1.118 1.00 87.81 101 LYS A C 1
ATOM 843 O O . LYS A 1 101 ? 8.753 12.970 1.430 1.00 87.81 101 LYS A O 1
ATOM 848 N N . THR A 1 102 ? 9.029 10.746 1.338 1.00 88.31 102 THR A N 1
ATOM 849 C CA . THR A 1 102 ? 10.392 10.749 1.904 1.00 88.31 102 THR A CA 1
ATOM 850 C C . THR A 1 102 ? 11.482 10.923 0.845 1.00 88.31 102 THR A C 1
ATOM 852 O O . THR A 1 102 ? 12.562 11.414 1.162 1.00 88.31 102 THR A O 1
ATOM 855 N N . HIS A 1 103 ? 11.211 10.560 -0.413 1.00 82.19 103 HIS A N 1
ATOM 856 C CA . HIS A 1 103 ? 12.151 10.640 -1.537 1.00 82.19 103 HIS A CA 1
ATOM 857 C C . HIS A 1 103 ? 11.609 11.527 -2.679 1.00 82.19 103 HIS A C 1
ATOM 859 O O . HIS A 1 103 ? 11.316 11.025 -3.771 1.00 82.19 103 HIS A O 1
ATOM 865 N N . PRO A 1 104 ? 11.537 12.859 -2.489 1.00 74.50 104 PRO A N 1
ATOM 866 C CA . PRO A 1 104 ? 10.908 13.782 -3.445 1.00 74.50 104 PRO A CA 1
ATOM 867 C C . PRO A 1 104 ? 11.614 13.834 -4.812 1.00 74.50 104 PRO A C 1
ATOM 869 O O . PRO A 1 104 ? 11.007 14.153 -5.833 1.00 74.50 104 PRO A O 1
ATOM 872 N N . LYS A 1 105 ? 12.902 13.463 -4.884 1.00 70.38 105 LYS A N 1
ATOM 873 C CA . LYS A 1 105 ? 13.646 13.378 -6.156 1.00 70.38 105 LYS A CA 1
ATOM 874 C C . LYS A 1 105 ? 13.078 12.306 -7.099 1.00 70.38 105 LYS A C 1
ATOM 876 O O . LYS A 1 105 ? 13.155 12.470 -8.314 1.00 70.38 105 LYS A O 1
ATOM 881 N N . LEU A 1 106 ? 12.490 11.239 -6.551 1.00 65.69 106 LEU A N 1
ATOM 882 C CA . LEU A 1 106 ? 11.894 10.140 -7.318 1.00 65.69 106 LEU A CA 1
ATOM 883 C C . LEU A 1 106 ? 10.415 10.393 -7.654 1.00 65.69 106 LEU A C 1
ATOM 885 O O . LEU A 1 106 ? 9.885 9.767 -8.572 1.00 65.69 106 LEU A O 1
ATOM 889 N N . GLU A 1 107 ? 9.773 11.354 -6.981 1.00 59.28 107 GLU A N 1
ATOM 890 C CA . GLU A 1 107 ? 8.395 11.772 -7.260 1.00 59.28 107 GLU A CA 1
ATOM 891 C C . GLU A 1 107 ? 8.269 12.391 -8.655 1.00 59.28 107 GLU A C 1
ATOM 893 O O . GLU A 1 107 ? 7.341 12.064 -9.382 1.00 59.28 107 GLU A O 1
ATOM 898 N N . LYS A 1 108 ? 9.262 13.170 -9.105 1.00 57.25 108 LYS A N 1
ATOM 899 C CA . LYS A 1 108 ? 9.295 13.736 -10.470 1.00 57.25 108 LYS A CA 1
ATOM 900 C C . LYS A 1 108 ? 9.265 12.663 -11.560 1.00 57.25 108 LYS A C 1
ATOM 902 O O . LYS A 1 108 ? 8.663 12.869 -12.604 1.00 57.25 108 LYS A O 1
ATOM 907 N N . ILE A 1 109 ? 9.858 11.498 -11.293 1.00 55.88 109 ILE A N 1
ATOM 908 C CA . ILE A 1 109 ? 9.822 10.345 -12.200 1.00 55.88 109 ILE A CA 1
ATOM 909 C C . ILE A 1 109 ? 8.438 9.679 -12.150 1.00 55.88 109 ILE A C 1
ATOM 911 O O . ILE A 1 109 ? 8.026 9.065 -13.124 1.00 55.88 109 ILE A O 1
ATOM 915 N N . SER A 1 110 ? 7.720 9.778 -11.026 1.00 52.94 110 SER A N 1
ATOM 916 C CA . SER A 1 110 ? 6.376 9.224 -10.813 1.00 52.94 110 SER A CA 1
ATOM 917 C C . SER A 1 110 ? 5.248 10.137 -11.316 1.00 52.94 110 SER A C 1
ATOM 919 O O . SER A 1 110 ? 4.222 9.632 -11.760 1.00 52.94 110 SER A O 1
ATOM 921 N N . THR A 1 111 ? 5.386 11.463 -11.269 1.00 46.41 111 THR A N 1
ATOM 922 C CA . THR A 1 111 ? 4.321 12.401 -11.678 1.00 46.41 111 THR A CA 1
ATOM 923 C C . THR A 1 111 ? 4.150 12.448 -13.197 1.00 46.41 111 THR A C 1
ATOM 925 O O . THR A 1 111 ? 3.026 12.557 -13.680 1.00 46.41 111 THR A O 1
ATOM 928 N N . THR A 1 112 ? 5.213 12.197 -13.970 1.00 49.50 112 THR A N 1
ATOM 929 C CA . THR A 1 112 ? 5.117 11.940 -15.422 1.00 49.50 112 THR A CA 1
ATOM 930 C C . THR A 1 112 ? 4.380 10.625 -15.745 1.00 49.50 112 THR A C 1
ATOM 932 O O . THR A 1 112 ? 4.139 10.320 -16.904 1.00 49.50 112 THR A O 1
ATOM 935 N N . CYS A 1 113 ? 3.990 9.834 -14.736 1.00 45.22 113 CYS A N 1
ATOM 936 C CA . CYS A 1 113 ? 3.292 8.553 -14.894 1.00 45.22 113 CYS A CA 1
ATOM 937 C C . CYS A 1 113 ? 1.763 8.638 -14.722 1.00 45.22 113 CYS A C 1
ATOM 939 O O . CYS A 1 113 ? 1.121 7.594 -14.616 1.00 45.22 113 CYS A O 1
ATOM 941 N N . TRP A 1 114 ? 1.171 9.838 -14.686 1.00 45.25 114 TRP A N 1
ATOM 942 C CA . TRP A 1 114 ? -0.293 10.018 -14.607 1.00 45.25 114 TRP A CA 1
ATOM 943 C C . TRP A 1 114 ? -0.848 11.082 -15.571 1.00 45.25 114 TRP A C 1
ATOM 945 O O . TRP A 1 114 ? -2.017 11.445 -15.473 1.00 45.25 114 TRP A O 1
ATOM 955 N N . GLY A 1 115 ? -0.034 11.568 -16.511 1.00 40.41 115 GLY A N 1
ATOM 956 C CA . GLY A 1 115 ? -0.470 12.380 -17.651 1.00 40.41 115 GLY A CA 1
ATOM 957 C C . GLY A 1 115 ? -0.155 11.666 -18.970 1.00 40.41 115 GLY A C 1
ATOM 958 O O . GLY A 1 115 ? 0.685 10.761 -18.969 1.00 40.41 115 GLY A O 1
ATOM 959 N N . PRO A 1 116 ? -0.819 12.024 -20.085 1.00 40.06 116 PRO A N 1
ATOM 960 C CA . PRO A 1 116 ? -0.459 11.501 -21.396 1.00 40.06 116 PRO A CA 1
ATOM 961 C C . PRO A 1 116 ? 1.008 11.833 -21.678 1.00 40.06 116 PRO A C 1
ATOM 963 O O . PRO A 1 116 ? 1.443 12.975 -21.527 1.00 40.06 116 PRO A O 1
ATOM 966 N N . VAL A 1 117 ? 1.775 10.807 -22.038 1.00 51.16 117 VAL A N 1
ATOM 967 C CA . VAL A 1 117 ? 3.167 10.954 -22.461 1.00 51.16 117 VAL A CA 1
ATOM 968 C C . VAL A 1 117 ? 3.167 11.881 -23.682 1.00 51.16 117 VAL A C 1
ATOM 970 O O . VAL A 1 117 ? 2.393 11.619 -24.607 1.00 51.16 117 VAL A O 1
ATOM 973 N N . PRO A 1 118 ? 3.967 12.963 -23.729 1.00 42.06 118 PRO A N 1
ATOM 974 C CA . PRO A 1 118 ? 4.172 13.658 -24.988 1.00 42.06 118 PRO A CA 1
ATOM 975 C C . PRO A 1 118 ? 4.801 12.649 -25.950 1.00 42.06 118 PRO A C 1
ATOM 977 O O . PRO A 1 118 ? 5.878 12.115 -25.688 1.00 42.06 118 PRO A O 1
ATOM 980 N N . VAL A 1 119 ? 4.080 12.339 -27.026 1.00 46.38 119 VAL A N 1
ATOM 981 C CA . VAL A 1 119 ? 4.599 11.581 -28.162 1.00 46.38 119 VAL A CA 1
ATOM 982 C C . VAL A 1 119 ? 5.729 12.420 -28.749 1.00 46.38 119 VAL A C 1
ATOM 984 O O . VAL A 1 119 ? 5.496 13.327 -29.545 1.00 46.38 119 VAL A O 1
ATOM 987 N N . SER A 1 120 ? 6.958 12.165 -28.304 1.00 46.34 120 SER A N 1
ATOM 988 C CA . SER A 1 120 ? 8.151 12.618 -29.005 1.00 46.34 120 SER A CA 1
ATOM 989 C C . SER A 1 120 ? 8.221 11.822 -30.296 1.00 46.34 120 SER A C 1
ATOM 991 O O . SER A 1 120 ? 8.684 10.685 -30.335 1.00 46.34 120 SER A O 1
ATOM 993 N N . ASN A 1 121 ? 7.665 12.421 -31.340 1.00 55.97 121 ASN A N 1
ATOM 994 C CA . ASN A 1 121 ? 7.780 11.978 -32.711 1.00 55.97 121 ASN A CA 1
ATOM 995 C C . ASN A 1 121 ? 9.214 12.271 -33.182 1.00 55.97 121 ASN A C 1
ATOM 997 O O . ASN A 1 121 ? 9.445 13.233 -33.904 1.00 55.97 121 ASN A O 1
ATOM 1001 N N . GLU A 1 122 ? 10.187 11.489 -32.721 1.00 45.09 122 GLU A N 1
ATOM 1002 C CA . GLU A 1 122 ? 11.523 11.460 -33.316 1.00 45.09 122 GLU A CA 1
ATOM 1003 C C . GLU A 1 122 ? 11.718 10.083 -33.937 1.00 45.09 122 GLU A C 1
ATOM 1005 O O . GLU A 1 122 ? 12.048 9.095 -33.280 1.00 45.09 122 GLU A O 1
ATOM 1010 N N . GLN A 1 123 ? 11.421 10.024 -35.235 1.00 46.22 123 GLN A N 1
ATOM 1011 C CA . GLN A 1 123 ? 11.870 8.941 -36.091 1.00 46.22 123 GLN A CA 1
ATOM 1012 C C . GLN A 1 123 ? 13.395 8.831 -35.960 1.00 46.22 123 GLN A C 1
ATOM 1014 O O . GLN A 1 123 ? 14.076 9.850 -36.097 1.00 46.22 123 GLN A O 1
ATOM 1019 N N . PRO A 1 124 ? 13.962 7.633 -35.746 1.00 46.75 124 PRO A N 1
ATOM 1020 C CA . PRO A 1 124 ? 15.386 7.451 -35.945 1.00 46.75 124 PRO A CA 1
ATOM 1021 C C . PRO A 1 124 ? 15.676 7.696 -37.428 1.00 46.75 124 PRO A C 1
ATOM 1023 O O . PRO A 1 124 ? 15.225 6.950 -38.297 1.00 46.75 124 PRO A O 1
ATOM 1026 N N . THR A 1 125 ? 16.393 8.776 -37.722 1.00 54.56 125 THR A N 1
ATOM 1027 C CA . THR A 1 125 ? 17.009 8.996 -39.029 1.00 54.56 125 THR A CA 1
ATOM 1028 C C . THR A 1 125 ? 17.927 7.812 -39.333 1.00 54.56 125 THR A C 1
ATOM 1030 O O . THR A 1 125 ? 18.829 7.551 -38.535 1.00 54.56 125 THR A O 1
ATOM 1033 N N . PRO A 1 126 ? 17.738 7.076 -40.443 1.00 53.41 126 PRO A N 1
ATOM 1034 C CA . PRO A 1 126 ? 18.719 6.088 -40.859 1.00 53.41 126 PRO A CA 1
ATOM 1035 C C . PRO A 1 126 ? 19.982 6.813 -41.339 1.00 53.41 126 PRO A C 1
ATOM 1037 O O . PRO A 1 126 ? 19.932 7.613 -42.276 1.00 53.41 126 PRO A O 1
ATOM 1040 N N . ASP A 1 127 ? 21.106 6.535 -40.679 1.00 48.41 127 ASP A N 1
ATOM 1041 C CA . ASP A 1 127 ? 22.434 6.997 -41.081 1.00 48.41 127 ASP A CA 1
ATOM 1042 C C . ASP A 1 127 ? 22.750 6.562 -42.526 1.00 48.41 127 ASP A C 1
ATOM 1044 O O . ASP A 1 127 ? 22.666 5.373 -42.851 1.00 48.41 127 ASP A O 1
ATOM 1048 N N . PRO A 1 128 ? 23.165 7.476 -43.423 1.00 53.91 128 PRO A N 1
ATOM 1049 C CA . PRO A 1 128 ? 23.516 7.132 -44.791 1.00 53.91 128 PRO A CA 1
ATOM 1050 C C . PRO A 1 128 ? 24.985 6.705 -44.865 1.00 53.91 128 PRO A C 1
ATOM 1052 O O . PRO A 1 128 ? 25.796 7.358 -45.523 1.00 53.91 128 PRO A O 1
ATOM 1055 N N . ARG A 1 129 ? 25.369 5.618 -44.189 1.00 53.56 129 ARG A N 1
ATOM 1056 C CA . ARG A 1 129 ? 26.706 5.048 -44.390 1.00 53.56 129 ARG A CA 1
ATOM 1057 C C . ARG A 1 129 ? 26.796 3.575 -44.025 1.00 53.56 129 ARG A C 1
ATOM 1059 O O . ARG A 1 129 ? 27.364 3.239 -43.004 1.00 53.56 129 ARG A O 1
ATOM 1066 N N . GLU A 1 130 ? 26.327 2.719 -44.926 1.00 47.91 130 GLU A N 1
ATOM 1067 C CA . GLU A 1 130 ? 27.015 1.464 -45.254 1.00 47.91 130 GLU A CA 1
ATOM 1068 C C . GLU A 1 130 ? 26.432 0.877 -46.548 1.00 47.91 130 GLU A C 1
ATOM 1070 O O . GLU A 1 130 ? 25.388 0.233 -46.587 1.00 47.91 130 GLU A O 1
ATOM 1075 N N . LYS A 1 131 ? 27.106 1.179 -47.663 1.00 44.31 131 LYS A N 1
ATOM 1076 C CA . LYS A 1 131 ? 27.026 0.391 -48.895 1.00 44.31 131 LYS A CA 1
ATOM 1077 C C . LYS A 1 131 ? 28.143 -0.652 -48.851 1.00 44.31 131 LYS A C 1
ATOM 1079 O O . LYS A 1 131 ? 29.242 -0.328 -48.407 1.00 44.31 131 LYS A O 1
ATOM 1084 N N . SER A 1 132 ? 27.870 -1.802 -49.473 1.00 46.50 132 SER A N 1
ATOM 1085 C CA . SER A 1 132 ? 28.762 -2.942 -49.763 1.00 46.50 132 SER A CA 1
ATOM 1086 C C . SER A 1 132 ? 28.900 -3.926 -48.584 1.00 46.50 132 SER A C 1
ATOM 1088 O O . SER A 1 132 ? 29.237 -3.526 -47.486 1.00 46.50 132 SER A O 1
ATOM 1090 N N . ASN A 1 133 ? 28.566 -5.215 -48.698 1.00 44.47 133 ASN A N 1
ATOM 1091 C CA . ASN A 1 133 ? 28.837 -6.111 -49.817 1.00 44.47 133 ASN A CA 1
ATOM 1092 C C . ASN A 1 133 ? 27.696 -7.088 -50.129 1.00 44.47 133 ASN A C 1
ATOM 1094 O O . ASN A 1 133 ? 27.047 -7.655 -49.255 1.00 44.47 133 ASN A O 1
ATOM 1098 N N . SER A 1 134 ? 27.519 -7.268 -51.433 1.00 41.44 134 SER A N 1
ATOM 1099 C CA . SER A 1 134 ? 26.711 -8.285 -52.088 1.00 41.44 134 SER A CA 1
ATOM 1100 C C . SER A 1 134 ? 27.486 -9.605 -52.175 1.00 41.44 134 SER A C 1
ATOM 1102 O O . SER A 1 134 ? 28.707 -9.586 -52.313 1.00 41.44 134 SER A O 1
ATOM 1104 N N . ALA A 1 135 ? 26.725 -10.700 -52.218 1.00 40.53 135 ALA A N 1
ATOM 1105 C CA . ALA A 1 135 ? 27.071 -12.013 -52.763 1.00 40.53 135 ALA A CA 1
ATOM 1106 C C . ALA A 1 135 ? 28.052 -12.892 -51.962 1.00 40.53 135 ALA A C 1
ATOM 1108 O O . ALA A 1 135 ? 29.254 -12.656 -51.917 1.00 40.53 135 ALA A O 1
ATOM 1109 N N . ASN A 1 136 ? 27.543 -13.999 -51.413 1.00 47.47 136 ASN A N 1
ATOM 1110 C CA . ASN A 1 136 ? 27.651 -15.320 -52.050 1.00 47.47 136 ASN A CA 1
ATOM 1111 C C . ASN A 1 136 ? 26.888 -16.368 -51.224 1.00 47.47 136 ASN A C 1
ATOM 1113 O O . ASN A 1 136 ? 27.027 -16.437 -50.006 1.00 47.47 136 ASN A O 1
ATOM 1117 N N . GLY A 1 137 ? 26.065 -17.170 -51.901 1.00 37.62 137 GLY A N 1
ATOM 1118 C CA . GLY A 1 137 ? 25.436 -18.362 -51.338 1.00 37.62 137 GLY A CA 1
ATOM 1119 C C . GLY A 1 137 ? 26.270 -19.622 -51.585 1.00 37.62 137 GLY A C 1
ATOM 1120 O O . GLY A 1 137 ? 26.966 -19.705 -52.592 1.00 37.62 137 GLY A O 1
ATOM 1121 N N . ALA A 1 138 ? 26.160 -20.584 -50.667 1.00 40.62 138 ALA A N 1
ATOM 1122 C CA . ALA A 1 138 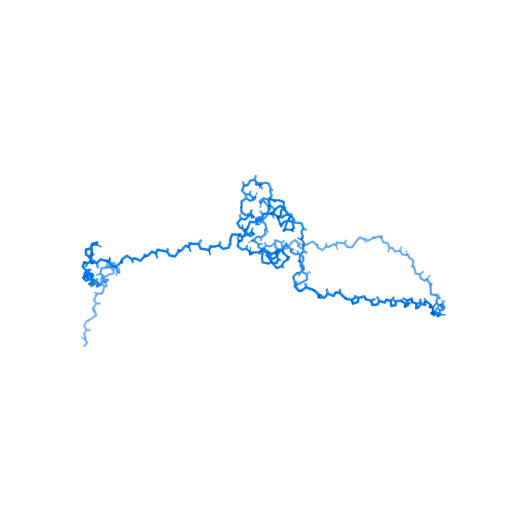? 26.410 -22.032 -50.795 1.00 40.62 138 ALA A CA 1
ATOM 1123 C C . ALA A 1 138 ? 26.040 -22.634 -49.414 1.00 40.62 138 ALA A C 1
ATOM 1125 O O . ALA A 1 138 ? 26.592 -22.187 -48.417 1.00 40.62 138 ALA A O 1
ATOM 1126 N N . VAL A 1 139 ? 24.921 -23.346 -49.213 1.00 40.47 139 VAL A N 1
ATOM 1127 C CA . VAL A 1 139 ? 24.592 -24.750 -49.564 1.00 40.47 139 VAL A CA 1
ATOM 1128 C C . VAL A 1 139 ? 25.432 -25.774 -48.765 1.00 40.47 139 VAL A C 1
ATOM 1130 O O . VAL A 1 139 ? 26.650 -25.645 -48.713 1.00 40.47 139 VAL A O 1
ATOM 1133 N N . ILE A 1 140 ? 24.735 -26.821 -48.268 1.00 44.34 140 ILE A N 1
ATOM 1134 C CA . ILE A 1 140 ? 25.184 -28.118 -47.678 1.00 44.34 140 ILE A CA 1
ATOM 1135 C C . ILE A 1 140 ? 25.477 -28.047 -46.145 1.00 44.34 140 ILE A C 1
ATOM 1137 O O . ILE A 1 140 ? 26.135 -27.116 -45.713 1.00 44.34 140 ILE A O 1
ATOM 1141 N N . GLU A 1 141 ? 24.999 -28.890 -45.207 1.00 47.62 141 GLU A N 1
ATOM 1142 C CA . GLU A 1 141 ? 24.527 -30.292 -45.204 1.00 47.62 141 GLU A CA 1
ATOM 1143 C C . GLU A 1 141 ? 23.585 -30.605 -44.013 1.00 47.62 141 GLU A C 1
ATOM 1145 O O . GLU A 1 141 ? 23.673 -29.992 -42.948 1.00 47.62 141 GLU A O 1
ATOM 1150 N N . GLU A 1 142 ? 22.733 -31.621 -44.177 1.00 45.12 142 GLU A N 1
ATOM 1151 C CA . GLU A 1 142 ? 21.962 -32.295 -43.122 1.00 45.12 142 GLU A CA 1
ATOM 1152 C C . GLU A 1 142 ? 22.837 -33.218 -42.244 1.00 45.12 142 GLU A C 1
ATOM 1154 O O . GLU A 1 142 ? 23.665 -33.947 -42.775 1.00 45.12 142 GLU A O 1
ATOM 1159 N N . ARG A 1 143 ? 22.584 -33.318 -40.928 1.00 45.12 143 ARG A N 1
ATOM 1160 C CA . ARG A 1 143 ? 21.925 -34.474 -40.255 1.00 45.12 143 ARG A CA 1
ATOM 1161 C C . ARG A 1 143 ? 22.117 -34.478 -38.720 1.00 45.12 143 ARG A C 1
ATOM 1163 O O . ARG A 1 143 ? 23.056 -33.877 -38.209 1.00 45.12 143 ARG A O 1
ATOM 1170 N N . PRO A 1 144 ? 21.220 -35.173 -37.987 1.00 59.59 144 PRO A N 1
ATOM 1171 C CA . PRO A 1 144 ? 21.101 -35.189 -36.528 1.00 59.59 144 PRO A CA 1
ATOM 1172 C C . PRO A 1 144 ? 21.798 -36.399 -35.876 1.00 59.59 144 PRO A C 1
ATOM 1174 O O . PRO A 1 144 ? 22.097 -37.368 -36.567 1.00 59.59 144 PRO A O 1
ATOM 1177 N N . GLN A 1 145 ? 21.932 -36.375 -34.541 1.00 42.03 145 GLN A N 1
ATOM 1178 C CA . GLN A 1 145 ? 21.552 -37.436 -33.578 1.00 42.03 145 GLN A CA 1
ATOM 1179 C C . GLN A 1 145 ? 22.389 -37.403 -32.288 1.00 42.03 145 GLN A C 1
ATOM 1181 O O . GLN A 1 145 ? 23.609 -37.287 -32.321 1.00 42.03 145 GLN A O 1
ATOM 1186 N N . GLY A 1 146 ? 21.697 -37.639 -31.169 1.00 40.03 146 GLY A N 1
ATOM 1187 C CA . GLY A 1 146 ? 22.243 -38.260 -29.962 1.00 40.03 146 GLY A CA 1
ATOM 1188 C C . GLY A 1 146 ? 22.019 -37.434 -28.697 1.00 40.03 146 GLY A C 1
ATOM 1189 O O . GLY A 1 146 ? 22.237 -36.232 -28.698 1.00 40.03 146 GLY A O 1
ATOM 1190 N N . THR A 1 147 ? 21.577 -37.963 -27.564 1.00 56.56 147 THR A N 1
ATOM 1191 C CA . THR A 1 147 ? 21.051 -39.276 -27.173 1.00 56.56 147 THR A CA 1
ATOM 1192 C C . THR A 1 147 ? 20.493 -39.067 -25.764 1.00 56.56 147 THR A C 1
ATOM 1194 O O . THR A 1 147 ? 21.124 -38.435 -24.922 1.00 56.56 147 THR A O 1
ATOM 1197 N N . GLU A 1 148 ? 19.281 -39.560 -25.570 1.00 45.16 148 GLU A N 1
ATOM 1198 C CA . GLU A 1 148 ? 18.683 -40.162 -24.376 1.00 45.16 148 GLU A CA 1
ATOM 1199 C C . GLU A 1 148 ? 19.546 -40.219 -23.099 1.00 45.16 148 GLU A C 1
ATOM 1201 O O . GLU A 1 148 ? 20.631 -40.792 -23.069 1.00 45.16 148 GLU A O 1
ATOM 1206 N N . GLY A 1 149 ? 18.985 -39.699 -22.007 1.00 44.81 149 GLY A N 1
ATOM 1207 C CA . GLY A 1 149 ? 19.469 -39.892 -20.644 1.00 44.81 149 GLY A CA 1
ATOM 1208 C C . GLY A 1 149 ? 18.283 -40.084 -19.709 1.00 44.81 149 GLY A C 1
ATOM 1209 O O . GLY A 1 149 ? 17.903 -39.179 -18.972 1.00 44.81 149 GLY A O 1
ATOM 1210 N N . ALA A 1 150 ? 17.654 -41.253 -19.806 1.00 48.09 150 ALA A N 1
ATOM 1211 C CA . ALA A 1 150 ? 16.685 -41.734 -18.839 1.00 48.09 150 ALA A CA 1
ATOM 1212 C C . ALA A 1 150 ? 17.413 -42.210 -17.574 1.00 48.09 150 ALA A C 1
ATOM 1214 O O . ALA A 1 150 ? 18.267 -43.084 -17.667 1.00 48.09 150 ALA A O 1
ATOM 1215 N N . SER A 1 151 ? 17.005 -41.713 -16.405 1.00 53.28 151 SER A N 1
ATOM 1216 C CA . SER A 1 151 ? 17.093 -42.468 -15.152 1.00 53.28 151 SER A CA 1
ATOM 1217 C C . SER A 1 151 ? 15.878 -42.170 -14.281 1.00 53.28 151 SER A C 1
ATOM 1219 O O . SER A 1 151 ? 15.583 -41.025 -13.939 1.00 53.28 151 SER A O 1
ATOM 1221 N N . ARG A 1 152 ? 15.170 -43.261 -13.969 1.00 52.09 152 ARG A N 1
ATOM 1222 C CA . ARG A 1 152 ? 14.225 -43.441 -12.856 1.00 52.09 152 ARG A CA 1
ATOM 1223 C C . ARG A 1 152 ? 14.983 -43.144 -11.540 1.00 52.09 152 ARG A C 1
ATOM 1225 O O . ARG A 1 152 ? 16.201 -43.070 -11.553 1.00 52.09 152 ARG A O 1
ATOM 1232 N N . GLU A 1 153 ? 14.361 -42.867 -10.398 1.00 55.34 153 GLU A N 1
ATOM 1233 C CA . GLU A 1 153 ? 13.579 -43.842 -9.645 1.00 55.34 153 GLU A CA 1
ATOM 1234 C C . GLU A 1 153 ? 12.876 -43.257 -8.406 1.00 55.34 153 GLU A C 1
ATOM 1236 O O . GLU A 1 153 ? 13.125 -42.152 -7.932 1.00 55.34 153 GLU A O 1
ATOM 1241 N N . THR A 1 154 ? 11.902 -44.047 -7.978 1.00 57.00 154 THR A N 1
ATOM 1242 C CA . THR A 1 154 ? 10.877 -43.891 -6.949 1.00 57.00 154 THR A CA 1
ATOM 1243 C C . THR A 1 154 ? 11.406 -43.806 -5.519 1.00 57.00 154 THR A C 1
ATOM 1245 O O . THR A 1 154 ? 12.348 -44.506 -5.165 1.00 57.00 154 THR A O 1
ATOM 1248 N N . GLY A 1 155 ? 10.683 -43.086 -4.656 1.00 52.03 155 GLY A N 1
ATOM 1249 C CA . GLY A 1 155 ? 10.839 -43.160 -3.202 1.00 52.03 155 GLY A CA 1
ATOM 1250 C C . GLY A 1 155 ? 9.528 -42.865 -2.479 1.00 52.03 155 GLY A C 1
ATOM 1251 O O . GLY A 1 155 ? 9.207 -41.720 -2.187 1.00 52.03 155 GLY A O 1
ATOM 1252 N N . THR A 1 156 ? 8.756 -43.920 -2.236 1.00 58.81 156 THR A N 1
ATOM 1253 C CA . THR A 1 156 ? 7.595 -43.987 -1.342 1.00 58.81 156 THR A CA 1
ATOM 1254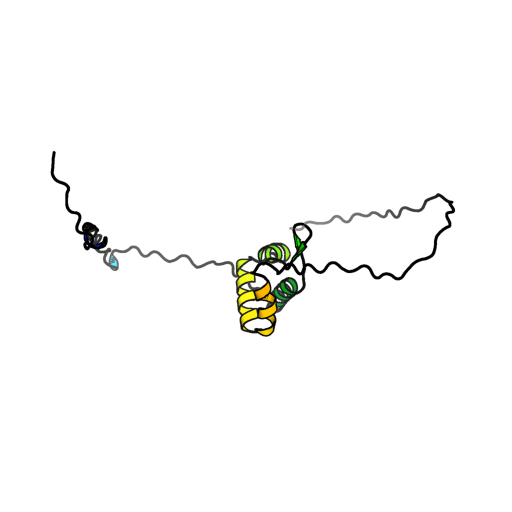 C C . THR A 1 156 ? 8.013 -44.006 0.130 1.00 58.81 156 THR A C 1
ATOM 1256 O O . THR A 1 156 ? 8.977 -44.689 0.470 1.00 58.81 156 THR A O 1
ATOM 1259 N N . GLY A 1 157 ? 7.205 -43.398 1.002 1.00 54.25 157 GLY A N 1
ATOM 1260 C CA . GLY A 1 157 ? 7.100 -43.756 2.425 1.00 54.25 157 GLY A CA 1
ATOM 1261 C C . GLY A 1 157 ? 7.081 -42.547 3.367 1.00 54.25 157 GLY A C 1
ATOM 1262 O O . GLY A 1 157 ? 7.731 -41.550 3.094 1.00 54.25 157 GLY A O 1
ATOM 1263 N N . THR A 1 158 ? 6.385 -42.515 4.500 1.00 65.81 158 THR A N 1
ATOM 1264 C CA . THR A 1 158 ? 5.457 -43.444 5.155 1.00 65.81 158 THR A CA 1
ATOM 1265 C C . THR A 1 158 ? 4.775 -42.646 6.276 1.00 65.81 158 THR A C 1
ATOM 1267 O O . THR A 1 158 ? 5.394 -41.814 6.935 1.00 65.81 158 THR A O 1
ATOM 1270 N N . GLU A 1 159 ? 3.493 -42.920 6.459 1.00 53.75 159 GLU A N 1
ATOM 1271 C CA . GLU A 1 159 ? 2.596 -42.563 7.558 1.00 53.75 159 GLU A CA 1
ATOM 1272 C C . GLU A 1 159 ? 3.083 -43.066 8.936 1.00 53.75 159 GLU A C 1
ATOM 1274 O O . GLU A 1 159 ? 3.500 -44.214 9.054 1.00 53.75 159 GLU A O 1
ATOM 1279 N N . LYS A 1 160 ? 2.982 -42.239 9.988 1.00 61.34 160 LYS A N 1
ATOM 1280 C CA . LYS A 1 160 ? 2.763 -42.642 11.399 1.00 61.34 160 LYS A CA 1
ATOM 1281 C C . LYS A 1 160 ? 2.070 -41.463 12.102 1.00 61.34 160 LYS A C 1
ATOM 1283 O O . LYS A 1 160 ? 2.573 -40.347 12.011 1.00 61.34 160 LYS A O 1
ATOM 1288 N N . ALA A 1 161 ? 0.799 -41.612 12.476 1.00 61.66 161 ALA A N 1
ATOM 1289 C CA . ALA A 1 161 ? 0.263 -42.204 13.715 1.00 61.66 161 ALA A CA 1
ATOM 1290 C C . ALA A 1 161 ? 0.290 -41.202 14.876 1.00 61.66 161 ALA A C 1
ATOM 1292 O O . ALA A 1 161 ? 1.402 -40.872 15.339 1.00 61.66 161 ALA A O 1
#

Foldseek 3Di:
DDDDDDPPPPCPVVNVPPCPDPPDDDPDDDPPVPDDDDDDDPPDDPDDDDDPVRLVVLLVCQLPPWDADPNDTDGDQLVVSCVVSVNDSVVNVVSNVVVCVVVVVCVVVVVCRPDPNPPPPDDPDPDPDDDDDDDDDDDDDDDDDDDDDDDDDDDDDDDDD

Sequence (161 aa):
MPPPQETDPRTPSWALAEEKQRKKPGPKPKPLGLRPYKPTKPIVRRERSYSPKKKEEVIMWLIHHRVTVRGEYRRPNPREAGDHFKIPSTTINNWMKGYFKTHPKLEKISTTCWGPVPVSNEQPTPDPREKSNSANGAVIEERPQGTEGASRETGTGTEKA